Protein AF-A0A850ZAH8-F1 (afdb_monomer_lite)

Foldseek 3Di:
DDDDDWDKDWDADPVVRWIKIKTAFDWDFPDPVHDTDIATFDWMKIATPVQQKIKIKTRDPADPPDDDGQWMKMFIDGHPDPHGQWIWIDHPCAWIWIQGPVRDIDTPDGNVPDDDDDDDDDDLVPDDCPDPCNVQVQLVVCVVVPNPVSNVVSPD

Structure (mmCIF, N/CA/C/O backbone):
data_AF-A0A850ZAH8-F1
#
_entry.id   AF-A0A850ZAH8-F1
#
loop_
_atom_site.group_PDB
_atom_site.id
_atom_site.type_symbol
_atom_site.label_atom_id
_atom_site.label_alt_id
_atom_site.label_comp_id
_atom_site.label_asym_id
_atom_site.label_entity_id
_atom_site.label_seq_id
_atom_site.pdbx_PDB_ins_code
_atom_site.Cartn_x
_atom_site.Cartn_y
_atom_site.Cartn_z
_atom_site.occupancy
_atom_site.B_iso_or_equiv
_atom_site.auth_seq_id
_atom_site.auth_comp_id
_atom_site.auth_asym_id
_atom_site.auth_atom_id
_atom_site.pdbx_PDB_model_num
ATOM 1 N N . LEU A 1 1 ? 11.824 26.204 2.554 1.00 35.09 1 LEU A N 1
ATOM 2 C CA . LEU A 1 1 ? 10.636 25.923 1.721 1.00 35.09 1 LEU A CA 1
ATOM 3 C C . LEU A 1 1 ? 10.636 24.422 1.431 1.00 35.09 1 LEU A C 1
ATOM 5 O O . LEU A 1 1 ? 11.381 23.996 0.562 1.00 35.09 1 LEU A O 1
ATOM 9 N N . TYR A 1 2 ? 9.935 23.610 2.227 1.00 26.53 2 TYR A N 1
ATOM 10 C CA . TYR A 1 2 ? 9.861 22.158 2.014 1.00 26.53 2 TYR A CA 1
ATOM 11 C C . TYR A 1 2 ? 8.535 21.846 1.318 1.00 26.53 2 TYR A C 1
ATOM 13 O O . TYR A 1 2 ? 7.475 22.045 1.905 1.00 26.53 2 TYR A O 1
ATOM 21 N N . LEU A 1 3 ? 8.593 21.416 0.057 1.00 30.20 3 LEU A N 1
ATOM 22 C CA . LEU A 1 3 ? 7.426 20.906 -0.663 1.00 30.20 3 LEU A CA 1
ATOM 23 C C . LEU A 1 3 ? 7.179 19.469 -0.192 1.00 30.20 3 LEU A C 1
ATOM 25 O O . LEU A 1 3 ? 7.951 18.568 -0.512 1.00 30.20 3 LEU A O 1
ATOM 29 N N . TYR A 1 4 ? 6.133 19.271 0.607 1.00 41.53 4 TYR A N 1
ATOM 30 C CA . TYR A 1 4 ? 5.674 17.948 1.018 1.00 41.53 4 TYR A CA 1
ATOM 31 C C . TYR A 1 4 ? 4.613 17.466 0.024 1.00 41.53 4 TYR A C 1
ATOM 33 O O . TYR A 1 4 ? 3.511 18.010 -0.021 1.00 41.53 4 TYR A O 1
ATOM 41 N N . PHE A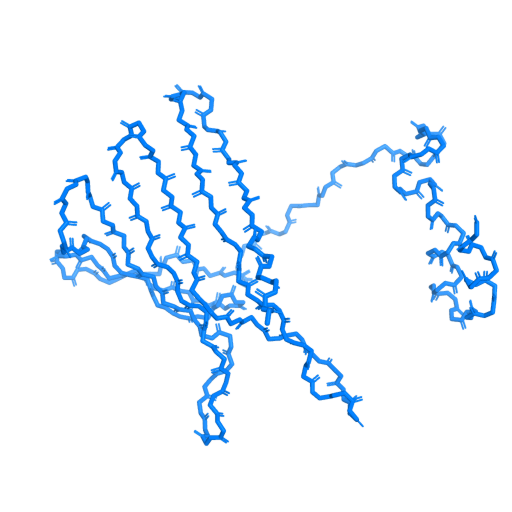 1 5 ? 4.944 16.465 -0.792 1.00 48.81 5 PHE A N 1
ATOM 42 C CA . PHE A 1 5 ? 3.969 15.796 -1.653 1.00 48.81 5 PHE A CA 1
ATOM 43 C C . PHE A 1 5 ? 3.292 14.685 -0.850 1.00 48.81 5 PHE A C 1
ATOM 45 O O . PHE A 1 5 ? 3.841 13.597 -0.702 1.00 48.81 5 PHE A O 1
ATOM 52 N N . SER A 1 6 ? 2.102 14.968 -0.320 1.00 61.91 6 SER A N 1
ATOM 53 C CA . SER A 1 6 ? 1.235 13.931 0.241 1.00 61.91 6 SER A CA 1
ATOM 54 C C . SER A 1 6 ? 0.475 13.260 -0.899 1.00 61.91 6 SER A C 1
ATOM 56 O O . SER A 1 6 ? -0.348 13.898 -1.560 1.00 61.91 6 SER A O 1
ATOM 58 N N . LEU A 1 7 ? 0.766 11.986 -1.163 1.00 82.25 7 LEU A N 1
ATOM 59 C CA . LEU A 1 7 ? -0.035 11.187 -2.085 1.00 82.25 7 LEU A CA 1
ATOM 60 C C . LEU A 1 7 ? -1.342 10.808 -1.383 1.00 82.25 7 LEU A C 1
ATOM 62 O O . LEU A 1 7 ? -1.326 10.275 -0.271 1.00 82.25 7 LEU A O 1
ATOM 66 N N . THR A 1 8 ? -2.464 11.061 -2.051 1.00 90.69 8 THR A N 1
ATOM 67 C CA . THR A 1 8 ? -3.801 10.672 -1.595 1.00 90.69 8 THR A CA 1
ATOM 68 C C . THR A 1 8 ? -4.470 9.780 -2.632 1.00 90.69 8 THR A C 1
ATOM 70 O O . THR A 1 8 ? -4.248 9.921 -3.834 1.00 90.69 8 THR A O 1
ATOM 73 N N . GLY A 1 9 ? -5.255 8.820 -2.159 1.00 93.81 9 GLY A N 1
ATOM 74 C CA . GLY A 1 9 ? -6.080 7.933 -2.964 1.00 93.81 9 GLY A CA 1
ATOM 75 C C . GLY A 1 9 ? -7.537 8.005 -2.520 1.00 93.81 9 GLY A C 1
ATOM 76 O O . GLY A 1 9 ? -7.833 8.380 -1.386 1.00 93.81 9 GLY A O 1
ATOM 77 N N . CYS A 1 10 ? -8.443 7.628 -3.417 1.00 95.94 10 CYS A N 1
ATOM 78 C CA . CYS A 1 10 ? -9.860 7.466 -3.118 1.00 95.94 10 CYS A CA 1
ATOM 79 C C . CYS A 1 10 ? -10.306 6.073 -3.566 1.00 95.94 10 CYS A C 1
ATOM 81 O O . CYS A 1 10 ? -10.083 5.687 -4.715 1.00 95.94 10 CYS A O 1
ATOM 83 N N . VAL A 1 11 ? -10.930 5.325 -2.660 1.00 96.69 11 VAL A N 1
ATOM 84 C CA . VAL A 1 11 ? -11.587 4.045 -2.943 1.00 96.69 11 VAL A CA 1
ATOM 85 C C . VAL A 1 11 ? -13.078 4.228 -2.714 1.00 96.69 11 VAL A C 1
ATOM 87 O O . VAL A 1 11 ? -13.485 4.718 -1.666 1.00 96.69 11 VAL A O 1
ATOM 90 N N . THR A 1 12 ? -13.898 3.846 -3.691 1.00 96.69 12 THR A N 1
ATOM 91 C CA . THR A 1 12 ? -15.358 3.959 -3.586 1.00 96.69 12 THR A CA 1
ATOM 92 C C . THR A 1 12 ? -15.978 2.580 -3.399 1.00 96.69 12 THR A C 1
ATOM 94 O O . THR A 1 12 ? -15.737 1.685 -4.209 1.00 96.69 12 THR A O 1
ATOM 97 N N . CYS A 1 13 ? -16.783 2.415 -2.351 1.00 96.50 13 CYS A N 1
ATOM 98 C CA . CYS A 1 13 ? -17.649 1.257 -2.169 1.00 96.50 13 CYS A CA 1
ATOM 99 C C . CYS A 1 13 ? -19.024 1.593 -2.756 1.00 96.50 13 CYS A C 1
ATOM 101 O O . CYS A 1 13 ? -19.812 2.308 -2.138 1.00 96.50 13 CYS A O 1
ATOM 103 N N . LEU A 1 14 ? -19.271 1.133 -3.986 1.00 96.75 14 LEU A N 1
ATOM 104 C CA . LEU A 1 14 ? -20.440 1.524 -4.781 1.00 96.75 14 LEU A CA 1
ATOM 105 C C . LEU A 1 14 ? -21.763 1.099 -4.131 1.00 96.75 14 LEU A C 1
ATOM 107 O O . LEU A 1 14 ? -22.701 1.888 -4.116 1.00 96.75 14 LEU A O 1
ATOM 111 N N . ASP A 1 15 ? -21.810 -0.097 -3.540 1.00 97.62 15 ASP A N 1
ATOM 112 C CA . ASP A 1 15 ? -23.025 -0.659 -2.928 1.00 97.62 15 ASP A CA 1
ATOM 113 C C . ASP A 1 15 ? -23.542 0.174 -1.746 1.00 97.62 15 ASP A C 1
ATOM 115 O O . ASP A 1 15 ? -24.737 0.175 -1.447 1.00 97.62 15 ASP A O 1
ATOM 119 N N . HIS A 1 16 ? -22.645 0.905 -1.081 1.00 96.19 16 HIS A N 1
ATOM 120 C CA . HIS A 1 16 ? -22.967 1.761 0.058 1.00 96.19 16 HIS A CA 1
ATOM 121 C C . HIS A 1 16 ? -22.833 3.252 -0.257 1.00 96.19 16 HIS A C 1
ATOM 123 O O . HIS A 1 16 ? -23.120 4.085 0.606 1.00 96.19 16 HIS A O 1
ATOM 129 N N . ASP A 1 17 ? -22.430 3.607 -1.483 1.00 96.94 17 ASP A N 1
ATOM 130 C CA . ASP A 1 17 ? -22.113 4.982 -1.876 1.00 96.94 17 ASP A CA 1
ATOM 131 C C . ASP A 1 17 ? -21.151 5.635 -0.854 1.00 96.94 17 ASP A C 1
ATOM 133 O O . ASP A 1 17 ? -21.397 6.697 -0.286 1.00 96.94 17 ASP A O 1
ATOM 137 N N . GLU A 1 18 ? -20.081 4.914 -0.515 1.00 98.00 18 GLU A N 1
ATOM 138 C CA . GLU A 1 18 ? -19.071 5.342 0.456 1.00 98.00 18 GLU A CA 1
ATOM 139 C C . GLU A 1 18 ? -17.753 5.660 -0.241 1.00 98.00 18 GLU A C 1
ATOM 141 O O . GLU A 1 18 ? -17.268 4.884 -1.065 1.00 98.00 18 GLU A O 1
ATOM 146 N N . HIS A 1 19 ? -17.123 6.764 0.158 1.00 97.56 19 HIS A N 1
ATOM 147 C CA . HIS A 1 19 ? -15.793 7.145 -0.306 1.00 97.56 19 HIS A CA 1
ATOM 148 C C . HIS A 1 19 ? -14.790 7.063 0.840 1.00 97.56 19 HIS A C 1
ATOM 150 O O . HIS A 1 19 ? -14.970 7.692 1.883 1.00 97.56 19 HIS A O 1
ATOM 156 N N . TY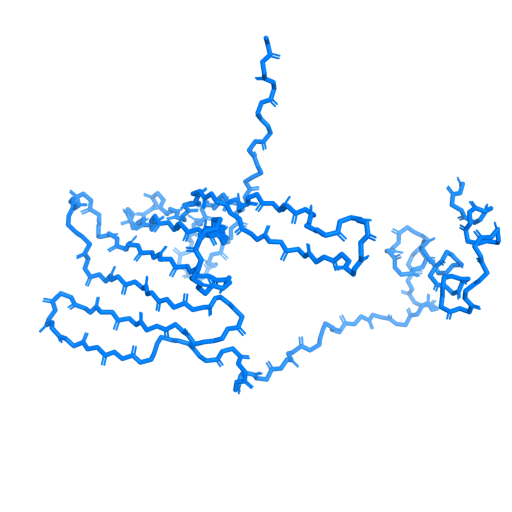R A 1 20 ? -13.725 6.303 0.616 1.00 97.94 20 TYR A N 1
ATOM 157 C CA . TYR A 1 20 ? -12.611 6.123 1.530 1.00 97.94 20 TYR A CA 1
ATOM 158 C C . TYR A 1 20 ? -11.408 6.888 0.993 1.00 97.94 20 TYR A C 1
ATOM 160 O O . TYR A 1 20 ? -10.827 6.512 -0.028 1.00 97.94 20 TYR A O 1
ATOM 168 N N . ILE A 1 21 ? -11.046 7.970 1.678 1.00 97.69 21 ILE A N 1
ATOM 169 C CA . ILE A 1 21 ? -9.856 8.762 1.377 1.00 97.69 21 ILE A CA 1
ATOM 170 C C . ILE A 1 21 ? -8.691 8.179 2.159 1.00 97.69 21 ILE A C 1
ATOM 172 O O . ILE A 1 21 ? -8.796 7.971 3.367 1.00 97.69 21 ILE A O 1
ATOM 176 N N . LEU A 1 22 ? -7.586 7.913 1.473 1.00 96.94 22 LEU A N 1
ATOM 177 C CA . LEU A 1 22 ? -6.402 7.311 2.071 1.00 96.94 22 LEU A CA 1
ATOM 178 C C . LEU A 1 22 ? -5.127 8.060 1.710 1.00 96.94 22 LEU A C 1
ATOM 180 O O . LEU A 1 22 ? -5.004 8.585 0.605 1.00 96.94 22 LEU A O 1
ATOM 184 N N . THR A 1 23 ? -4.171 8.092 2.630 1.00 96.81 23 THR A N 1
ATOM 185 C CA . THR A 1 23 ? -2.802 8.558 2.369 1.00 96.81 23 THR A CA 1
ATOM 186 C C . THR A 1 23 ? -1.849 7.374 2.245 1.00 96.81 23 THR A C 1
ATOM 188 O O . THR A 1 23 ? -2.134 6.273 2.720 1.00 96.81 23 THR A O 1
ATOM 191 N N . PHE A 1 24 ? -0.719 7.579 1.569 1.00 94.94 24 PHE A N 1
ATOM 192 C CA . PHE A 1 24 ? 0.275 6.527 1.346 1.00 94.94 24 PHE A CA 1
ATOM 193 C C . PHE A 1 24 ? 1.495 6.684 2.260 1.00 94.94 24 PHE A C 1
ATOM 195 O O . PHE A 1 24 ? 1.876 7.813 2.578 1.00 94.94 24 PHE A O 1
ATOM 202 N N . PRO A 1 25 ? 2.152 5.575 2.647 1.00 94.62 25 PRO A N 1
ATOM 203 C CA . PRO A 1 25 ? 3.397 5.647 3.397 1.00 94.62 25 PRO A CA 1
ATOM 204 C C . PRO A 1 25 ? 4.528 6.151 2.507 1.00 94.62 25 PRO A C 1
ATOM 206 O O . PRO A 1 25 ? 4.494 6.030 1.280 1.00 94.62 25 PRO A O 1
ATOM 209 N N . ASN A 1 26 ? 5.593 6.631 3.139 1.00 92.50 26 ASN A N 1
ATOM 210 C CA . ASN A 1 26 ? 6.834 6.912 2.435 1.00 92.50 26 ASN A CA 1
ATOM 211 C C . ASN A 1 26 ? 7.552 5.601 2.098 1.00 92.50 26 ASN A C 1
ATOM 213 O O . ASN A 1 26 ? 7.586 4.671 2.908 1.00 92.50 26 ASN A O 1
ATOM 217 N N . GLY A 1 27 ? 8.174 5.548 0.921 1.00 91.94 27 GLY A N 1
ATOM 218 C CA . GLY A 1 27 ? 9.079 4.473 0.525 1.00 91.94 27 GLY A CA 1
ATOM 219 C C . GLY A 1 27 ? 10.535 4.925 0.599 1.00 91.94 27 GLY A C 1
ATOM 220 O O . GLY A 1 27 ? 10.913 5.914 -0.024 1.00 91.94 27 GLY A O 1
ATOM 221 N N . TYR A 1 28 ? 11.366 4.184 1.325 1.00 90.81 28 TYR A N 1
ATOM 222 C CA . TYR A 1 28 ? 12.798 4.436 1.457 1.00 90.81 28 TYR A CA 1
ATOM 223 C C . TYR A 1 28 ? 13.593 3.339 0.750 1.00 90.81 28 TYR A C 1
ATOM 225 O O . TYR A 1 28 ? 13.461 2.156 1.071 1.00 90.81 28 TYR A O 1
ATOM 233 N N . GLY A 1 29 ? 14.466 3.732 -0.178 1.00 91.56 29 GLY A N 1
ATOM 234 C CA . GLY A 1 29 ? 15.500 2.850 -0.714 1.00 91.56 29 GLY A CA 1
ATOM 235 C C . GLY A 1 29 ? 16.612 2.668 0.316 1.00 91.56 29 GLY A C 1
ATOM 236 O O . GLY A 1 29 ? 17.305 3.620 0.674 1.00 91.56 29 GLY A O 1
ATOM 237 N N . ARG A 1 30 ? 16.782 1.450 0.821 1.00 89.19 30 ARG A N 1
ATOM 238 C CA . ARG A 1 30 ? 17.848 1.086 1.762 1.00 89.19 30 ARG A CA 1
ATOM 239 C C . ARG A 1 30 ? 18.941 0.305 1.048 1.00 89.19 30 ARG A C 1
ATOM 241 O O . ARG A 1 30 ? 18.699 -0.271 -0.005 1.00 89.19 30 ARG A O 1
ATOM 248 N N . SER A 1 31 ? 20.127 0.245 1.660 1.00 86.88 31 SER A N 1
ATOM 249 C CA . SER A 1 31 ? 21.241 -0.595 1.194 1.00 86.88 31 SER A CA 1
ATOM 250 C C . SER A 1 31 ? 21.720 -0.278 -0.233 1.00 86.88 31 SER A C 1
ATOM 252 O O . SER A 1 31 ? 22.015 -1.184 -1.004 1.00 86.88 31 SER A O 1
ATOM 254 N N . ILE A 1 32 ? 21.838 1.012 -0.576 1.00 87.69 32 ILE A N 1
ATOM 255 C CA . ILE A 1 32 ? 22.211 1.474 -1.930 1.00 87.69 32 ILE A CA 1
ATOM 256 C C . ILE A 1 32 ? 23.609 1.031 -2.393 1.00 87.69 32 ILE A C 1
ATOM 258 O O . ILE A 1 32 ? 23.850 0.944 -3.589 1.00 87.69 32 ILE A O 1
ATOM 262 N N . LEU A 1 33 ? 24.524 0.759 -1.456 1.00 90.19 33 LEU A N 1
ATOM 263 C CA . LEU A 1 33 ? 25.877 0.268 -1.749 1.00 90.19 33 LEU A CA 1
ATOM 264 C C . LEU A 1 33 ? 25.957 -1.268 -1.777 1.00 90.19 33 LEU A C 1
ATOM 266 O O . LEU A 1 33 ? 27.013 -1.821 -2.064 1.00 90.19 33 LEU A O 1
ATOM 270 N N . THR A 1 34 ? 24.874 -1.962 -1.416 1.00 91.56 34 THR A N 1
ATOM 271 C CA . THR A 1 34 ? 24.808 -3.428 -1.383 1.00 91.56 34 THR A CA 1
ATOM 272 C C . THR A 1 34 ? 23.561 -3.908 -2.126 1.00 91.56 34 THR A C 1
ATOM 274 O O . THR A 1 34 ? 23.317 -3.454 -3.239 1.00 91.56 34 THR A O 1
ATOM 277 N N . VAL A 1 35 ? 22.781 -4.843 -1.570 1.00 90.44 35 VAL A N 1
ATOM 278 C CA . VAL A 1 35 ? 21.528 -5.296 -2.188 1.00 90.44 35 VAL A CA 1
ATOM 279 C C . VAL A 1 35 ? 20.414 -4.333 -1.774 1.00 90.44 35 VAL A C 1
ATOM 281 O O . VAL A 1 35 ? 20.022 -4.350 -0.598 1.00 90.44 35 VAL A O 1
ATOM 284 N N . PRO A 1 36 ? 19.902 -3.495 -2.693 1.00 90.12 36 PRO A N 1
ATOM 285 C CA . PRO A 1 36 ? 18.901 -2.509 -2.343 1.00 90.12 36 PRO A CA 1
ATOM 286 C C . PRO A 1 36 ? 17.577 -3.179 -1.979 1.00 90.12 36 PRO A C 1
ATOM 288 O O . PRO A 1 36 ? 17.197 -4.207 -2.541 1.00 90.12 36 PRO A O 1
ATOM 291 N N . TRP A 1 37 ? 16.849 -2.580 -1.041 1.00 87.75 37 TRP A N 1
ATOM 292 C CA . TRP A 1 37 ? 15.502 -3.022 -0.676 1.00 87.75 37 TRP A CA 1
ATOM 293 C C . TRP A 1 37 ? 14.626 -1.837 -0.267 1.00 87.75 37 TRP A C 1
ATOM 295 O O . TRP A 1 37 ? 15.134 -0.789 0.136 1.00 87.75 37 TRP A O 1
ATOM 305 N N . ILE A 1 38 ? 13.307 -2.011 -0.381 1.00 90.75 38 ILE A N 1
ATOM 306 C CA . ILE A 1 38 ? 12.318 -0.984 -0.042 1.00 90.75 38 ILE A CA 1
ATOM 307 C C . ILE A 1 38 ? 11.856 -1.145 1.401 1.00 90.75 38 ILE A C 1
ATOM 309 O O . ILE A 1 38 ? 11.413 -2.216 1.822 1.00 90.75 38 ILE A O 1
ATOM 313 N N .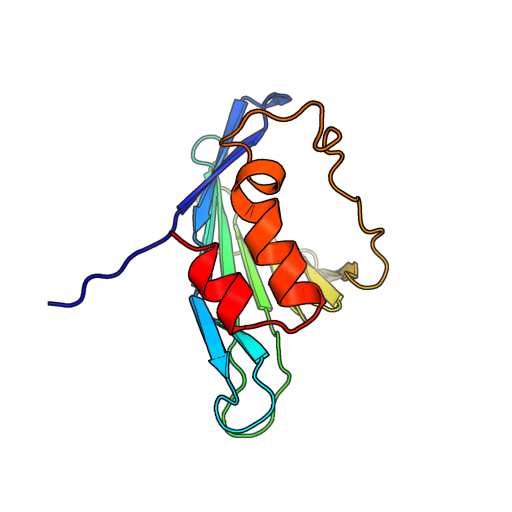 GLU A 1 39 ? 11.912 -0.047 2.139 1.00 92.88 39 GLU A N 1
ATOM 314 C CA . GLU A 1 39 ? 11.338 0.084 3.466 1.00 92.88 39 GLU A CA 1
ATOM 315 C C . GLU A 1 39 ? 10.169 1.068 3.429 1.00 92.88 39 GLU A C 1
ATOM 317 O O . GLU A 1 39 ? 10.326 2.186 2.948 1.00 92.88 39 GLU A O 1
ATOM 322 N N . LEU A 1 40 ? 9.007 0.662 3.941 1.00 94.62 40 LEU A N 1
ATOM 323 C CA . LEU A 1 40 ? 7.875 1.568 4.126 1.00 94.62 40 LEU A CA 1
ATOM 324 C C . LEU A 1 40 ? 7.958 2.221 5.503 1.00 94.62 40 LEU A C 1
ATOM 326 O O . LEU A 1 40 ? 8.293 1.547 6.480 1.00 94.62 40 LEU A O 1
ATOM 330 N N . GLY A 1 41 ? 7.634 3.508 5.579 1.00 94.75 41 GLY A N 1
ATOM 331 C CA . GLY A 1 41 ? 7.644 4.241 6.835 1.00 94.75 41 GLY A CA 1
ATOM 332 C C . GLY A 1 41 ? 6.723 5.453 6.859 1.00 94.75 41 GLY A C 1
ATOM 333 O O . GLY A 1 41 ? 6.406 6.032 5.822 1.00 94.75 41 GLY A O 1
ATOM 334 N N . GLY A 1 42 ? 6.355 5.866 8.067 1.00 94.94 42 GLY A N 1
ATOM 335 C CA . GLY A 1 42 ? 5.520 7.039 8.305 1.00 94.94 42 GLY A CA 1
ATOM 336 C C . GLY A 1 42 ? 4.063 6.690 8.579 1.00 94.94 42 GLY A C 1
ATOM 337 O O . GLY A 1 42 ? 3.673 5.520 8.613 1.00 94.94 42 GLY A O 1
ATOM 338 N N . GLU A 1 43 ? 3.287 7.738 8.820 1.00 96.44 43 GLU A N 1
ATOM 339 C CA . GLU A 1 43 ? 1.874 7.647 9.163 1.00 96.44 43 GLU A CA 1
ATOM 340 C C . GLU A 1 43 ? 1.004 7.740 7.912 1.00 96.44 43 GLU A C 1
ATOM 342 O O . GLU A 1 43 ? 1.307 8.465 6.962 1.00 96.44 43 GLU A O 1
ATOM 347 N N . CYS A 1 44 ? -0.087 6.991 7.923 1.00 96.69 44 CYS A N 1
ATOM 348 C CA . CYS A 1 44 ? -1.117 6.982 6.905 1.00 96.69 44 CYS A CA 1
ATOM 349 C C . CYS A 1 44 ? -2.477 6.993 7.584 1.00 96.69 44 CYS A C 1
ATOM 351 O O . CYS A 1 44 ? -2.622 6.572 8.731 1.00 96.69 44 CYS A O 1
ATOM 353 N N . SER A 1 45 ? -3.494 7.416 6.855 1.00 97.19 45 SER A N 1
ATOM 354 C CA . SER A 1 45 ? -4.868 7.355 7.316 1.00 97.19 45 SER A CA 1
ATOM 355 C C . SER A 1 45 ? -5.766 6.763 6.249 1.00 97.19 45 SER A C 1
ATOM 357 O O . SER A 1 45 ? -5.454 6.807 5.060 1.00 97.19 45 SER A O 1
ATOM 359 N N . ILE A 1 46 ? -6.881 6.197 6.697 1.00 98.00 46 ILE A N 1
ATOM 360 C CA . ILE A 1 46 ? -8.033 5.865 5.863 1.00 98.00 46 ILE A CA 1
ATOM 361 C C . ILE A 1 46 ? -9.242 6.478 6.559 1.00 98.00 46 ILE A C 1
ATOM 363 O O . ILE A 1 46 ? -9.450 6.223 7.743 1.00 98.00 46 ILE A O 1
ATOM 367 N N . SER A 1 47 ? -10.036 7.285 5.868 1.00 97.81 47 SER A N 1
ATOM 368 C CA . SER A 1 47 ? -11.229 7.904 6.445 1.00 97.81 47 SER A CA 1
ATOM 369 C C . SER A 1 47 ? -12.402 7.884 5.479 1.00 97.81 47 SER A C 1
ATOM 371 O O . SER A 1 47 ? -12.237 8.041 4.270 1.00 97.81 47 SER A O 1
ATOM 373 N N . CYS A 1 48 ? -13.601 7.704 6.024 1.00 98.00 48 CYS A N 1
ATOM 374 C CA . CYS A 1 48 ? -14.846 7.837 5.284 1.00 98.00 48 CYS A CA 1
ATOM 375 C C . CYS A 1 48 ? -15.698 8.925 5.933 1.00 98.00 48 CYS A C 1
ATOM 377 O O . CYS A 1 48 ? -16.142 8.781 7.070 1.00 98.00 48 CYS A O 1
ATOM 379 N N . SER A 1 49 ? -15.941 10.022 5.215 1.00 96.94 49 SER A N 1
ATOM 380 C CA . SER A 1 49 ? -16.734 11.144 5.734 1.00 96.94 49 SER A CA 1
ATOM 381 C C . SER A 1 49 ? -18.203 10.779 5.950 1.00 96.94 49 SER A C 1
ATOM 383 O O . SER A 1 49 ? -18.816 11.274 6.890 1.00 96.94 49 SER A O 1
ATOM 385 N N . LYS A 1 50 ? -18.757 9.901 5.103 1.00 97.62 50 LYS A N 1
ATOM 386 C CA . LYS A 1 50 ? -20.158 9.467 5.168 1.00 97.62 50 LYS A CA 1
ATOM 387 C C . LYS A 1 50 ? -20.453 8.669 6.433 1.00 97.62 50 LYS A C 1
ATOM 389 O O . LYS A 1 50 ? -21.454 8.922 7.093 1.00 97.62 50 LYS A O 1
ATOM 394 N N . THR A 1 51 ? -19.591 7.709 6.763 1.00 97.50 51 THR A N 1
ATOM 395 C CA . THR A 1 51 ? -19.795 6.847 7.931 1.00 97.50 51 THR A CA 1
ATOM 396 C C . THR A 1 51 ? -19.164 7.422 9.191 1.00 97.50 51 THR A C 1
ATOM 398 O O . THR A 1 51 ? -19.625 7.107 10.277 1.00 97.50 51 THR A O 1
ATOM 401 N N . GLY A 1 52 ? -18.129 8.261 9.065 1.00 97.62 52 GLY A N 1
ATOM 402 C CA . GLY A 1 52 ? -17.356 8.820 10.176 1.00 97.62 52 GLY A CA 1
ATOM 403 C C . GLY A 1 52 ? -16.254 7.892 10.702 1.00 97.62 52 GLY A C 1
ATOM 404 O O . GLY A 1 52 ? -15.496 8.290 11.590 1.00 97.62 52 GLY A O 1
ATOM 405 N N . TYR A 1 53 ? -16.133 6.676 10.161 1.00 97.94 53 TYR A N 1
ATOM 406 C CA . TYR A 1 53 ? -15.048 5.766 10.517 1.00 97.94 53 TYR A CA 1
ATOM 407 C C . TYR A 1 53 ? -13.711 6.286 10.000 1.00 97.94 53 TYR A C 1
ATOM 409 O O . TYR A 1 53 ? -13.598 6.818 8.889 1.00 97.94 53 TYR A O 1
ATOM 417 N N . ASN A 1 54 ? -12.677 6.093 10.810 1.00 98.00 54 ASN A N 1
ATOM 418 C CA . ASN A 1 54 ? -11.315 6.437 10.440 1.00 98.00 54 ASN A CA 1
ATOM 419 C C . ASN A 1 54 ? -10.316 5.439 11.028 1.00 98.00 54 ASN A C 1
ATOM 421 O O . ASN A 1 54 ? -10.563 4.825 12.064 1.00 98.00 54 ASN A O 1
ATOM 425 N N . ALA A 1 55 ? -9.190 5.277 10.347 1.00 98.31 55 ALA A N 1
ATOM 426 C CA . ALA A 1 55 ? -8.067 4.478 10.792 1.00 98.31 55 ALA A CA 1
ATOM 427 C C . ALA A 1 55 ? -6.783 5.301 10.703 1.00 98.31 55 ALA A C 1
ATOM 429 O O . ALA A 1 55 ? -6.526 5.939 9.680 1.00 98.31 55 ALA A O 1
ATOM 430 N N . SER A 1 56 ? -5.974 5.244 11.758 1.00 98.19 56 SER A N 1
ATOM 431 C CA . SER A 1 56 ? -4.594 5.729 11.772 1.00 98.19 56 SER A CA 1
ATOM 432 C C . SER A 1 56 ? -3.660 4.535 11.642 1.00 98.19 56 SER A C 1
ATOM 434 O O . SER A 1 56 ? -3.813 3.556 12.367 1.00 98.19 56 SER A O 1
ATOM 436 N N . ILE A 1 57 ? -2.721 4.577 10.702 1.00 98.50 57 ILE A N 1
ATOM 437 C CA . ILE A 1 57 ? -1.817 3.474 10.369 1.00 98.50 57 ILE A CA 1
ATOM 438 C C . ILE A 1 57 ? -0.386 3.997 10.417 1.00 98.50 57 ILE A C 1
ATOM 440 O O . ILE A 1 57 ? -0.082 5.039 9.854 1.00 98.50 57 ILE A O 1
ATOM 444 N N . VAL A 1 58 ? 0.520 3.256 11.042 1.00 98.19 58 VAL A N 1
ATOM 445 C CA . VAL A 1 58 ? 1.938 3.603 11.136 1.00 98.19 58 VAL A CA 1
ATOM 446 C C . VAL A 1 58 ? 2.768 2.468 10.564 1.00 98.19 58 VAL A C 1
ATOM 448 O O . VAL A 1 58 ? 2.790 1.357 11.100 1.00 98.19 58 VAL A O 1
ATOM 451 N N . PHE A 1 59 ? 3.493 2.761 9.488 1.00 97.31 59 PHE A N 1
ATOM 452 C CA . PHE A 1 59 ? 4.551 1.900 8.979 1.00 97.31 59 PHE A CA 1
ATOM 453 C C . PHE A 1 59 ? 5.843 2.230 9.722 1.00 97.31 59 PHE A C 1
ATOM 455 O O . PHE A 1 59 ? 6.329 3.364 9.709 1.00 97.31 59 PHE A O 1
ATOM 462 N N . HIS A 1 60 ? 6.407 1.233 10.396 1.00 95.94 60 HIS A N 1
ATOM 463 C CA . HIS A 1 60 ? 7.599 1.403 11.215 1.00 95.94 60 HIS A CA 1
ATOM 464 C C . HIS A 1 60 ? 8.843 1.088 10.395 1.00 95.94 60 HIS A C 1
ATOM 466 O O . HIS A 1 60 ? 9.030 -0.040 9.929 1.00 95.94 60 HIS A O 1
ATOM 472 N N . THR A 1 61 ? 9.730 2.073 10.280 1.00 93.06 61 THR A N 1
ATOM 473 C CA . THR A 1 61 ? 11.078 1.840 9.766 1.00 93.06 61 THR A CA 1
ATOM 474 C C . THR A 1 61 ? 11.887 1.028 10.775 1.00 93.06 61 THR A C 1
ATOM 476 O O . THR A 1 61 ? 11.649 1.070 11.987 1.00 93.06 61 THR A O 1
ATOM 479 N N . LYS A 1 62 ? 12.843 0.244 10.279 1.00 86.75 62 LYS A N 1
ATOM 480 C CA . LYS A 1 62 ? 13.710 -0.569 11.119 1.00 86.75 62 LYS A CA 1
ATOM 481 C C . LYS A 1 62 ? 14.556 0.355 12.011 1.00 86.75 62 LYS A C 1
ATOM 483 O O . LYS A 1 62 ? 15.279 1.202 11.480 1.00 86.75 62 LYS A O 1
ATOM 488 N N . PRO A 1 63 ? 14.532 0.175 13.344 1.00 82.12 63 PRO A N 1
ATOM 489 C CA . PRO A 1 63 ? 15.420 0.901 14.241 1.00 82.12 63 PRO A CA 1
ATOM 490 C C . PRO A 1 63 ? 16.897 0.618 13.936 1.00 82.12 63 PRO A C 1
ATOM 492 O O . PRO A 1 63 ? 17.251 -0.444 13.416 1.00 82.12 63 PRO A O 1
ATOM 495 N N . PHE A 1 64 ? 17.775 1.551 14.313 1.00 75.19 64 PHE A N 1
ATOM 496 C CA . PHE A 1 64 ? 19.225 1.368 14.181 1.00 75.19 64 PHE A CA 1
ATOM 497 C C . PHE A 1 64 ? 19.747 0.192 15.023 1.00 75.19 64 PHE A C 1
ATOM 499 O O . PHE A 1 64 ? 20.641 -0.528 14.581 1.00 75.19 64 PHE A O 1
ATOM 506 N N . TYR A 1 65 ? 19.153 -0.045 16.197 1.00 71.81 65 TYR A N 1
ATOM 507 C CA . TYR A 1 65 ? 19.532 -1.122 17.112 1.00 71.81 65 TYR A CA 1
ATOM 508 C C . TYR A 1 65 ? 18.425 -2.170 17.207 1.00 71.81 65 TYR A C 1
ATOM 510 O O . TYR A 1 65 ? 17.372 -1.924 17.792 1.00 71.81 65 TYR A O 1
ATOM 518 N N . GLY A 1 66 ? 18.681 -3.356 16.653 1.00 70.81 66 GLY A N 1
ATOM 519 C CA . GLY A 1 66 ? 17.738 -4.473 16.705 1.00 70.81 66 GLY A CA 1
ATOM 520 C C . GLY A 1 66 ? 16.384 -4.176 16.043 1.00 70.81 66 GLY A C 1
ATOM 521 O O . GLY A 1 66 ? 16.199 -3.184 15.341 1.00 70.81 66 GLY A O 1
ATOM 522 N N . GLY A 1 67 ? 15.426 -5.078 16.238 1.00 77.31 67 GLY A N 1
ATOM 523 C CA . GLY A 1 67 ? 14.058 -4.918 15.746 1.00 77.31 67 GLY A CA 1
ATOM 524 C C . GLY A 1 67 ? 13.760 -5.618 14.417 1.00 77.31 67 GLY A C 1
ATOM 525 O O . GLY A 1 67 ? 14.643 -5.954 13.622 1.00 77.31 67 GLY A O 1
ATOM 526 N N . LYS A 1 68 ? 12.464 -5.861 14.206 1.00 84.94 68 LYS A N 1
ATOM 527 C CA . LYS A 1 68 ? 11.920 -6.503 13.008 1.00 84.94 68 LYS A CA 1
ATOM 528 C C . LYS A 1 68 ? 11.714 -5.477 11.896 1.00 84.94 68 LYS A C 1
ATOM 530 O O . LYS A 1 68 ? 11.350 -4.334 12.162 1.00 84.94 68 LYS A O 1
ATOM 535 N N . LYS A 1 69 ? 11.940 -5.897 10.650 1.00 89.50 69 LYS A N 1
ATOM 536 C CA . LYS A 1 69 ? 11.565 -5.112 9.467 1.00 89.50 69 LYS A CA 1
ATOM 537 C C . LYS A 1 69 ? 10.052 -5.187 9.257 1.00 89.50 69 LYS A C 1
ATOM 539 O O . LYS A 1 69 ? 9.408 -6.097 9.766 1.00 89.50 69 LYS A O 1
ATOM 544 N N . HIS A 1 70 ? 9.520 -4.265 8.458 1.00 94.19 70 HIS A N 1
ATOM 545 C CA . HIS A 1 70 ? 8.153 -4.327 7.927 1.00 94.19 70 HIS A CA 1
ATOM 546 C C . HIS A 1 70 ? 7.038 -4.278 8.978 1.00 94.19 70 HIS A C 1
ATOM 548 O O . HIS A 1 70 ? 5.907 -4.671 8.694 1.00 94.19 70 HIS A O 1
ATOM 554 N N . ARG A 1 71 ? 7.337 -3.779 10.182 1.00 96.69 71 ARG A N 1
ATOM 555 C CA . ARG A 1 71 ? 6.331 -3.660 11.232 1.00 96.69 71 ARG A CA 1
ATOM 556 C C . ARG A 1 71 ? 5.300 -2.597 10.853 1.00 96.69 71 ARG A C 1
ATOM 558 O O . ARG A 1 71 ? 5.652 -1.525 10.367 1.00 96.69 71 ARG A O 1
ATOM 565 N N . VAL A 1 72 ? 4.037 -2.889 11.119 1.00 98.06 72 VAL A N 1
ATOM 566 C CA . VAL A 1 72 ? 2.910 -1.971 10.963 1.00 98.06 72 VAL A CA 1
ATOM 567 C C . VAL A 1 72 ? 2.038 -2.025 12.211 1.00 98.06 72 VAL A C 1
ATOM 569 O O . VAL A 1 72 ? 1.885 -3.087 12.819 1.00 98.06 72 VAL A O 1
ATOM 572 N N . THR A 1 73 ? 1.503 -0.876 12.607 1.00 98.31 73 THR A N 1
ATOM 573 C CA . THR A 1 73 ? 0.448 -0.768 13.621 1.00 98.31 73 THR A CA 1
ATOM 574 C C . THR A 1 73 ? -0.690 0.069 13.066 1.00 98.31 73 THR A C 1
ATOM 576 O O . THR A 1 73 ? -0.433 0.999 12.310 1.00 98.31 73 THR A O 1
ATOM 579 N N . ALA A 1 74 ? -1.928 -0.220 13.442 1.00 98.62 74 ALA A N 1
ATOM 580 C CA . ALA A 1 74 ? -3.065 0.620 13.111 1.00 98.62 74 ALA A CA 1
ATOM 581 C C . ALA A 1 74 ? -4.070 0.680 14.260 1.00 98.62 74 ALA A C 1
ATOM 583 O O . ALA A 1 74 ? -4.202 -0.268 15.029 1.00 98.62 74 ALA A O 1
ATOM 584 N N . GLU A 1 75 ? -4.795 1.784 14.340 1.00 98.56 75 GLU A N 1
ATOM 585 C CA . GLU A 1 75 ? -5.900 2.013 15.263 1.00 98.56 75 GLU A CA 1
ATOM 586 C C . GLU A 1 75 ? -7.130 2.411 14.450 1.00 98.56 75 GLU A C 1
ATOM 588 O O . GLU A 1 75 ? -7.042 3.294 13.597 1.00 98.56 75 GLU A O 1
ATOM 593 N N . ILE A 1 76 ? -8.259 1.740 14.684 1.00 98.38 76 ILE A N 1
ATOM 594 C CA . ILE A 1 76 ? -9.515 1.962 13.968 1.00 98.38 76 ILE A CA 1
ATOM 595 C C . ILE A 1 76 ? -10.552 2.518 14.941 1.00 98.38 76 ILE A C 1
ATOM 597 O O . ILE A 1 76 ? -10.808 1.944 16.005 1.00 98.38 76 ILE A O 1
ATOM 601 N N . PHE A 1 77 ? -11.157 3.634 14.553 1.00 98.25 77 PHE A N 1
ATOM 602 C CA . PHE A 1 77 ? -12.044 4.443 15.372 1.00 98.25 77 PHE A CA 1
ATOM 603 C C . PHE A 1 77 ? -13.450 4.467 14.785 1.00 98.25 77 PHE A C 1
ATOM 605 O O . PHE A 1 77 ? -13.646 4.619 13.574 1.00 98.25 77 PHE A O 1
ATOM 612 N N . SER A 1 78 ? -14.425 4.342 15.680 1.00 97.62 78 SER A N 1
ATOM 613 C CA . SER A 1 78 ? -15.825 4.614 15.386 1.00 97.62 78 SER A CA 1
ATOM 614 C C . SER A 1 78 ? -16.052 6.123 15.235 1.00 97.62 78 SER A C 1
ATOM 616 O O . SER A 1 78 ? -15.218 6.928 15.666 1.00 97.62 78 SER A O 1
ATOM 618 N N . PRO A 1 79 ? -17.186 6.537 14.653 1.00 97.69 79 PRO A N 1
ATOM 619 C CA . PRO A 1 79 ? -17.505 7.949 14.487 1.00 97.69 79 PRO A CA 1
ATOM 620 C C . PRO A 1 79 ? -17.495 8.692 15.826 1.00 97.69 79 PRO A C 1
ATOM 622 O O . PRO A 1 79 ? -18.160 8.280 16.771 1.00 97.69 79 PRO A O 1
ATOM 625 N N . ASN A 1 80 ? -16.766 9.809 15.887 1.00 93.81 80 ASN A N 1
ATOM 626 C CA . ASN A 1 80 ? -16.613 10.684 17.063 1.00 93.81 80 ASN A CA 1
ATOM 627 C C . ASN A 1 80 ? -15.899 10.075 18.288 1.00 93.81 80 ASN A C 1
ATOM 629 O O . ASN A 1 80 ? -15.711 10.780 19.284 1.00 93.81 80 ASN A O 1
ATOM 633 N N . ASP A 1 81 ? -15.443 8.823 18.219 1.00 95.31 81 ASP A N 1
ATOM 634 C CA . ASP A 1 81 ? -14.732 8.181 19.322 1.00 95.31 81 ASP A CA 1
ATOM 635 C C . ASP A 1 81 ? -13.233 8.491 19.292 1.00 95.31 81 ASP A C 1
ATOM 637 O O . ASP A 1 81 ? -12.570 8.433 18.258 1.00 95.31 81 ASP A O 1
ATOM 641 N N . LYS A 1 82 ? -12.668 8.771 20.472 1.00 92.81 82 LYS A N 1
ATOM 642 C CA . LYS A 1 82 ? -11.215 8.942 20.660 1.00 92.81 82 LYS A CA 1
ATOM 643 C C . LYS A 1 82 ? -10.488 7.640 20.983 1.00 92.81 82 LYS A C 1
ATOM 645 O O . LYS A 1 82 ? -9.263 7.608 20.963 1.00 92.81 82 LYS A O 1
ATOM 650 N N . LYS A 1 83 ? -11.226 6.595 21.360 1.00 96.25 83 LYS A N 1
ATOM 651 C CA . LYS A 1 83 ? -10.669 5.289 21.714 1.00 96.25 83 LYS A CA 1
ATOM 652 C C . LYS A 1 83 ? -10.895 4.333 20.542 1.00 96.25 83 LYS A C 1
ATOM 654 O O . LYS A 1 83 ? -12.033 4.240 20.084 1.00 96.25 83 LYS A O 1
ATOM 659 N N . PRO A 1 84 ? -9.868 3.608 20.073 1.00 97.25 84 PRO A N 1
ATOM 660 C CA . PRO A 1 84 ? -10.061 2.652 18.997 1.00 97.25 84 PRO A CA 1
ATOM 661 C C . PRO A 1 84 ? -10.876 1.451 19.484 1.00 97.25 84 PRO A C 1
ATOM 663 O O . PRO A 1 84 ? -10.696 0.974 20.610 1.00 97.25 84 PRO A O 1
ATOM 666 N N . PHE A 1 85 ? -11.762 0.938 18.630 1.00 96.81 85 PHE A N 1
ATOM 667 C CA . PHE A 1 85 ? -12.483 -0.313 18.898 1.00 96.81 85 PHE A CA 1
ATOM 668 C C . PHE A 1 85 ? -11.685 -1.542 18.442 1.00 96.81 85 PHE A C 1
ATOM 670 O O . PHE A 1 85 ? -11.945 -2.657 18.898 1.00 96.81 85 PHE A O 1
ATOM 677 N N . CYS A 1 86 ? -10.711 -1.333 17.554 1.00 97.75 86 CYS A N 1
ATOM 678 C CA . CYS A 1 86 ? -9.813 -2.351 17.036 1.00 97.75 86 CYS A CA 1
ATOM 679 C C . CYS A 1 86 ? -8.422 -1.746 16.833 1.00 97.75 86 CYS A C 1
ATOM 681 O O . CYS A 1 86 ? -8.293 -0.638 16.306 1.00 97.75 86 CYS A O 1
ATOM 683 N N . SER A 1 87 ? -7.384 -2.474 17.232 1.00 98.38 87 SER A N 1
ATOM 684 C CA . SER A 1 87 ? -6.009 -2.188 16.840 1.00 98.38 87 SER A CA 1
ATOM 685 C C . SER A 1 87 ? -5.421 -3.359 16.068 1.00 98.38 87 SER A C 1
ATOM 687 O O . SER A 1 87 ? -5.729 -4.519 16.330 1.00 98.38 87 SER A O 1
ATOM 689 N N . ILE A 1 88 ? -4.585 -3.055 15.082 1.00 98.56 88 ILE A N 1
ATOM 690 C CA . ILE 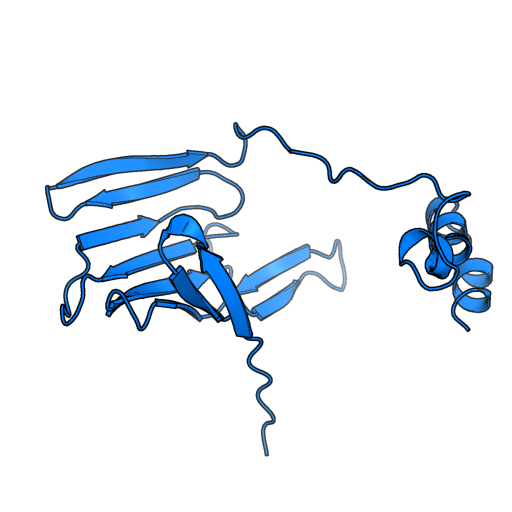A 1 88 ? -3.892 -4.041 14.256 1.00 98.56 88 ILE A CA 1
ATOM 691 C C . ILE A 1 88 ? -2.398 -3.890 14.502 1.00 98.56 88 ILE A C 1
ATOM 693 O O . ILE A 1 88 ? -1.881 -2.777 14.515 1.00 98.56 88 ILE A O 1
ATOM 697 N N . GLU A 1 89 ? -1.680 -4.995 14.657 1.00 98.06 89 GLU A N 1
ATOM 698 C CA . GLU A 1 89 ? -0.218 -4.986 14.705 1.00 98.06 89 GLU A CA 1
ATOM 699 C C . GLU A 1 89 ? 0.377 -6.206 14.004 1.00 98.06 89 GLU A C 1
ATOM 701 O O . GLU A 1 89 ? -0.206 -7.290 13.993 1.00 98.06 89 GLU A O 1
ATOM 706 N N . GLY A 1 90 ? 1.564 -6.051 13.426 1.00 97.38 90 GLY A N 1
ATOM 707 C CA . GLY A 1 90 ? 2.297 -7.170 12.846 1.00 97.38 90 GLY A CA 1
ATOM 708 C C . GLY A 1 90 ? 3.228 -6.740 11.730 1.00 97.38 90 GLY A C 1
ATOM 709 O O . GLY A 1 90 ? 3.826 -5.668 11.795 1.00 97.38 90 GLY A O 1
ATOM 710 N N . GLU A 1 91 ? 3.366 -7.592 10.719 1.00 97.06 91 GLU A N 1
ATOM 711 C CA . GLU A 1 91 ? 4.248 -7.379 9.570 1.00 97.06 91 GLU A CA 1
ATOM 712 C C . GLU A 1 91 ? 3.407 -7.269 8.290 1.00 97.06 91 GLU A C 1
ATOM 714 O O . GLU A 1 91 ? 2.669 -8.197 7.956 1.00 97.06 91 GLU A O 1
ATOM 719 N N . TRP A 1 92 ? 3.520 -6.160 7.548 1.00 96.12 92 TRP A N 1
ATOM 720 C CA . TRP A 1 92 ? 2.680 -5.913 6.360 1.00 96.12 92 TRP A CA 1
ATOM 721 C C . TRP A 1 92 ? 2.950 -6.886 5.201 1.00 96.12 92 TRP A C 1
ATOM 723 O O . TRP A 1 92 ? 2.118 -7.033 4.311 1.00 96.12 92 TRP A O 1
ATOM 733 N N . ASN A 1 93 ? 4.098 -7.568 5.214 1.00 95.19 93 ASN A N 1
ATOM 734 C CA . ASN A 1 93 ? 4.462 -8.663 4.306 1.00 95.19 93 ASN A CA 1
ATOM 735 C C . ASN A 1 93 ? 4.503 -10.035 5.008 1.00 95.19 93 ASN A C 1
ATOM 737 O O . ASN A 1 93 ? 5.171 -10.969 4.551 1.00 95.19 93 ASN A O 1
ATOM 741 N N . GLY A 1 94 ? 3.838 -10.143 6.156 1.00 96.75 94 GLY A N 1
ATOM 742 C CA . GLY A 1 94 ? 3.758 -11.350 6.961 1.00 96.75 94 GLY A CA 1
ATOM 743 C C . GLY A 1 94 ? 2.359 -11.519 7.531 1.00 96.75 94 GLY A C 1
ATOM 744 O O . GLY A 1 94 ? 1.383 -11.572 6.777 1.00 96.75 94 GLY A O 1
ATOM 745 N N . VAL A 1 95 ? 2.284 -11.632 8.855 1.00 97.88 95 VAL A N 1
ATOM 746 C CA . VAL A 1 95 ? 1.031 -11.799 9.595 1.00 97.88 95 VAL A CA 1
ATOM 747 C C . VAL A 1 95 ? 0.741 -10.528 10.381 1.00 97.88 95 VAL A C 1
ATOM 749 O O . VAL A 1 95 ? 1.637 -9.990 11.038 1.00 97.88 95 VAL A O 1
ATOM 752 N N . MET A 1 96 ? -0.508 -10.077 10.336 1.00 98.38 96 MET A N 1
ATOM 753 C CA . MET A 1 96 ? -1.036 -9.031 11.206 1.00 98.38 96 MET A CA 1
ATOM 754 C C . MET A 1 96 ? -2.148 -9.603 12.080 1.00 98.38 96 MET A C 1
ATOM 756 O O . MET A 1 96 ? -2.910 -10.470 11.646 1.00 98.38 96 MET A O 1
ATOM 760 N N . TYR A 1 97 ? -2.238 -9.108 13.307 1.00 98.38 97 TYR A N 1
ATOM 761 C CA . TYR A 1 97 ? -3.188 -9.533 14.326 1.00 98.38 97 TYR A CA 1
ATOM 762 C C . TYR A 1 97 ? -4.084 -8.361 14.697 1.00 98.38 97 TYR A C 1
ATOM 764 O O . TYR A 1 97 ? -3.590 -7.247 14.860 1.00 98.38 97 TYR A O 1
ATOM 772 N N . ALA A 1 98 ? -5.379 -8.623 14.836 1.00 98.44 98 ALA A N 1
ATOM 773 C CA . ALA A 1 98 ? -6.345 -7.678 15.370 1.00 98.44 98 ALA A CA 1
ATOM 774 C C . ALA A 1 98 ? -6.506 -7.909 16.874 1.00 98.44 98 ALA A C 1
ATOM 776 O O . ALA A 1 98 ? -6.578 -9.055 17.326 1.00 98.44 98 ALA A O 1
ATOM 777 N N . LYS A 1 99 ? -6.584 -6.815 17.627 1.00 98.00 99 LYS A N 1
ATOM 778 C CA . LYS A 1 99 ? -6.935 -6.770 19.044 1.00 98.00 99 LYS A CA 1
ATOM 779 C C . LYS A 1 99 ? -8.198 -5.934 19.183 1.00 98.00 99 LYS A C 1
ATOM 781 O O . LYS A 1 99 ? -8.194 -4.738 18.881 1.00 98.00 99 LYS A O 1
ATOM 786 N N . TYR A 1 100 ? -9.278 -6.557 19.625 1.00 96.31 100 TYR A N 1
ATOM 787 C CA . TYR A 1 100 ? -10.569 -5.901 19.782 1.00 96.31 100 TYR A CA 1
ATOM 788 C C . TYR A 1 100 ? -10.734 -5.352 21.196 1.00 96.31 100 TYR A C 1
ATOM 790 O O . TYR A 1 100 ? -10.184 -5.878 22.165 1.00 96.31 100 TYR A O 1
ATOM 798 N N . SER A 1 101 ? -11.549 -4.308 21.342 1.00 91.81 101 SER A N 1
ATOM 799 C CA . SER A 1 101 ? -11.892 -3.735 22.651 1.00 91.81 101 SER A CA 1
ATOM 800 C C . SER A 1 101 ? -12.594 -4.725 23.594 1.00 91.81 101 SER A C 1
ATOM 802 O O . SER A 1 101 ? -12.592 -4.513 24.805 1.00 91.81 101 SER A O 1
ATOM 804 N N . THR A 1 102 ? -13.136 -5.821 23.056 1.00 92.56 102 THR A N 1
ATOM 805 C CA . THR A 1 102 ? -13.702 -6.959 23.796 1.00 92.56 102 THR A CA 1
ATOM 806 C C . THR A 1 102 ? -12.645 -7.818 24.503 1.00 92.56 102 THR A C 1
ATOM 808 O O . THR A 1 102 ? -13.002 -8.660 25.322 1.00 92.56 102 THR A O 1
ATOM 811 N N . GLY A 1 103 ? -11.356 -7.621 24.203 1.00 90.75 103 GLY A N 1
ATOM 812 C CA . GLY A 1 103 ? -10.244 -8.447 24.686 1.00 90.75 103 GLY A CA 1
ATOM 813 C C . GLY A 1 103 ? -9.901 -9.628 23.773 1.00 90.75 103 GLY A C 1
ATOM 814 O O . GLY A 1 103 ? -8.937 -10.345 24.042 1.00 90.75 103 GLY A O 1
ATOM 815 N N . GLU A 1 104 ? -10.658 -9.831 22.692 1.00 94.50 104 GLU A N 1
ATOM 816 C CA . GLU A 1 104 ? -10.369 -10.855 21.691 1.00 94.50 104 GLU A CA 1
ATOM 817 C C . GLU A 1 104 ? -9.154 -10.473 20.838 1.00 94.50 104 GLU A C 1
ATOM 819 O O . GLU A 1 104 ? -9.046 -9.343 20.356 1.00 94.50 104 GLU A O 1
ATOM 824 N N . ASN A 1 105 ? -8.272 -11.449 20.606 1.00 95.50 105 ASN A N 1
ATOM 825 C CA . ASN A 1 105 ? -7.146 -11.329 19.689 1.00 95.50 105 ASN A CA 1
ATOM 826 C C . ASN A 1 105 ? -7.255 -12.400 18.603 1.00 95.50 105 ASN A C 1
ATOM 828 O O . ASN A 1 105 ? -7.362 -13.587 18.912 1.00 95.50 105 ASN A O 1
ATOM 832 N N . ALA A 1 106 ? -7.160 -11.991 17.342 1.00 97.06 106 ALA A N 1
ATOM 833 C CA . ALA A 1 106 ? -7.276 -12.890 16.201 1.00 97.06 106 ALA A CA 1
ATOM 834 C C . ALA A 1 106 ? -6.254 -12.548 15.114 1.00 97.06 106 ALA A C 1
ATOM 836 O O . ALA A 1 106 ? -5.738 -11.432 15.040 1.00 97.06 106 ALA A O 1
ATOM 837 N N . VAL A 1 107 ? -5.960 -13.513 14.241 1.00 97.88 107 VAL A N 1
ATOM 838 C CA . VAL A 1 107 ? -5.222 -13.226 13.005 1.00 97.88 107 VAL A CA 1
ATOM 839 C C . VAL A 1 107 ? -6.108 -12.339 12.135 1.00 97.88 107 VAL A C 1
ATOM 841 O O . VAL A 1 107 ? -7.184 -12.764 11.725 1.00 97.88 107 VAL A O 1
ATOM 844 N N 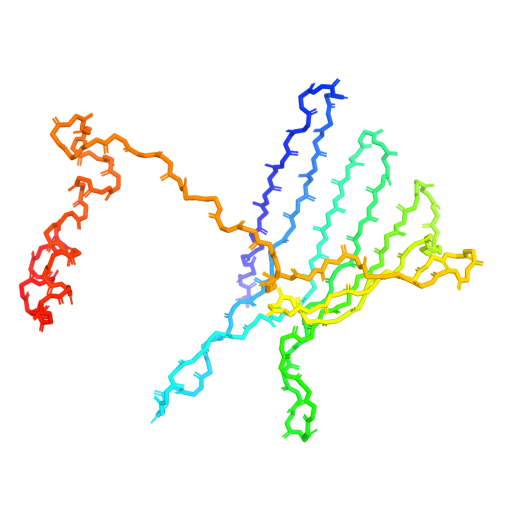. PHE A 1 108 ? -5.649 -11.122 11.849 1.00 97.81 108 PHE A N 1
ATOM 845 C CA . PHE A 1 108 ? -6.325 -10.219 10.923 1.00 97.81 108 PHE A CA 1
ATOM 846 C C . PHE A 1 108 ? -6.071 -10.661 9.483 1.00 97.81 108 PHE A C 1
ATOM 848 O O . PHE A 1 108 ? -7.001 -10.846 8.703 1.00 97.81 108 PHE A O 1
ATOM 855 N N . ILE A 1 109 ? -4.798 -10.866 9.132 1.00 97.56 109 ILE A N 1
ATOM 856 C CA . ILE A 1 109 ? -4.409 -11.326 7.800 1.00 97.56 109 ILE A CA 1
ATOM 857 C C . ILE A 1 109 ? -3.062 -12.048 7.841 1.00 97.56 109 ILE A C 1
ATOM 859 O O . ILE A 1 109 ? -2.146 -11.643 8.556 1.00 97.56 109 ILE A O 1
ATOM 863 N N . ASP A 1 110 ? -2.933 -13.105 7.042 1.00 97.56 110 ASP A N 1
ATOM 864 C CA . ASP A 1 110 ? -1.668 -13.789 6.764 1.00 97.56 110 ASP A CA 1
ATOM 865 C C . ASP A 1 110 ? -1.382 -13.682 5.264 1.00 97.56 110 ASP A C 1
ATOM 867 O O . ASP A 1 110 ? -1.889 -14.458 4.450 1.00 97.56 110 ASP A O 1
ATOM 871 N N . THR A 1 111 ? -0.567 -12.694 4.895 1.00 96.31 111 THR A N 1
ATOM 872 C CA . THR A 1 111 ? -0.263 -12.376 3.490 1.00 96.31 111 THR A CA 1
ATOM 873 C C . THR A 1 111 ? 0.445 -13.517 2.760 1.00 96.31 111 THR A C 1
ATOM 875 O O . THR A 1 111 ? 0.376 -13.592 1.535 1.00 96.31 111 THR A O 1
ATOM 878 N N . LYS A 1 112 ? 1.076 -14.449 3.488 1.00 95.38 112 LYS A N 1
ATOM 879 C CA . LYS A 1 112 ? 1.763 -15.610 2.905 1.00 95.38 112 LYS A CA 1
ATOM 880 C C . LYS A 1 112 ? 0.801 -16.732 2.525 1.00 95.38 112 LYS A C 1
ATOM 882 O O . LYS A 1 112 ? 1.162 -17.587 1.721 1.00 95.38 112 LYS A O 1
ATOM 887 N N . LYS A 1 113 ? -0.407 -16.741 3.097 1.00 96.38 113 LYS A N 1
ATOM 888 C CA . LYS A 1 113 ? -1.461 -17.725 2.801 1.00 96.38 113 LYS A CA 1
ATOM 889 C C . LYS A 1 113 ? -2.486 -17.223 1.790 1.00 96.38 113 LYS A C 1
ATOM 891 O O . LYS A 1 113 ? -3.303 -18.008 1.316 1.00 96.38 113 LYS A O 1
ATOM 896 N N . MET A 1 114 ? -2.462 -15.935 1.457 1.00 95.06 114 MET A N 1
ATOM 897 C CA . MET A 1 114 ? -3.400 -15.364 0.498 1.00 95.06 114 MET A CA 1
ATOM 898 C C . MET A 1 114 ? -3.031 -15.740 -0.942 1.00 95.06 114 MET A C 1
ATOM 900 O O . MET A 1 114 ? -1.872 -15.597 -1.343 1.00 95.06 114 MET A O 1
ATOM 904 N N . PRO A 1 115 ? -4.004 -16.162 -1.768 1.00 94.56 115 PRO A N 1
ATOM 905 C CA . PRO A 1 115 ? -3.755 -16.384 -3.181 1.00 94.56 115 PRO A CA 1
ATOM 906 C C . PRO A 1 115 ? -3.475 -15.053 -3.888 1.00 94.56 115 PRO A C 1
ATOM 908 O O . PRO A 1 115 ? -4.179 -14.061 -3.705 1.00 94.56 115 PRO A O 1
ATOM 911 N N . THR A 1 116 ? -2.462 -15.036 -4.753 1.00 93.62 116 THR A N 1
ATOM 912 C CA . THR A 1 116 ? -2.208 -13.879 -5.619 1.00 93.62 116 THR A CA 1
ATOM 913 C C . THR A 1 116 ? -3.153 -13.909 -6.816 1.00 93.62 116 THR A C 1
ATOM 915 O O . THR A 1 116 ? -3.039 -14.773 -7.688 1.00 93.62 116 THR A O 1
ATOM 918 N N . ILE A 1 117 ? -4.056 -12.934 -6.898 1.00 93.19 117 ILE A N 1
ATOM 919 C CA . ILE A 1 117 ? -4.942 -12.762 -8.052 1.00 93.19 117 ILE A CA 1
ATOM 920 C C . ILE A 1 117 ? -4.202 -11.947 -9.116 1.00 93.19 117 ILE A C 1
ATOM 922 O O . ILE A 1 117 ? -3.927 -10.760 -8.940 1.00 93.19 117 ILE A O 1
ATOM 926 N N . LYS A 1 118 ? -3.855 -12.583 -10.239 1.00 93.12 118 LYS A N 1
ATOM 927 C CA . LYS A 1 118 ? -3.163 -11.902 -11.341 1.00 93.12 118 LYS A CA 1
ATOM 928 C C . LYS A 1 118 ? -4.129 -10.997 -12.103 1.00 93.12 118 LYS A C 1
ATOM 930 O O . LYS A 1 118 ? -5.213 -11.427 -12.495 1.00 93.12 118 LYS A O 1
ATOM 935 N N . LYS A 1 119 ? -3.693 -9.768 -12.393 1.00 91.81 119 LYS A N 1
ATOM 936 C CA . LYS A 1 119 ? -4.412 -8.856 -13.292 1.00 91.81 119 LYS A CA 1
ATOM 937 C C . LYS A 1 119 ? -4.594 -9.520 -14.661 1.00 91.81 119 LYS A C 1
ATOM 939 O O . LYS A 1 119 ? -3.610 -9.914 -15.292 1.00 91.81 119 LYS A O 1
ATOM 944 N N . LYS A 1 120 ? -5.841 -9.608 -15.131 1.00 94.44 120 LYS A N 1
ATOM 945 C CA . LYS A 1 120 ? -6.151 -9.964 -16.521 1.00 94.44 120 LYS A CA 1
ATOM 946 C C . LYS A 1 120 ? -5.874 -8.751 -17.401 1.00 94.44 120 LYS A C 1
ATOM 948 O O . LYS A 1 120 ? -6.296 -7.644 -17.078 1.00 94.44 120 LYS A O 1
ATOM 953 N N . VAL A 1 121 ? -5.125 -8.952 -18.476 1.00 94.94 121 VAL A N 1
ATOM 954 C CA . VAL A 1 121 ? -4.750 -7.894 -19.419 1.00 94.94 121 VAL A CA 1
ATOM 955 C C . VAL A 1 121 ? -4.895 -8.458 -20.823 1.00 94.94 121 VAL A C 1
ATOM 957 O O . VAL A 1 121 ? -4.590 -9.635 -21.030 1.00 94.94 121 VAL A O 1
ATOM 960 N N . ARG A 1 122 ? -5.366 -7.630 -21.759 1.00 95.88 122 ARG A N 1
ATOM 961 C CA . ARG A 1 122 ? -5.445 -7.981 -23.180 1.00 95.88 122 ARG A CA 1
ATOM 962 C C . ARG A 1 122 ? -4.065 -8.347 -23.729 1.00 95.88 122 ARG A C 1
ATOM 964 O O . ARG A 1 122 ? -3.034 -7.959 -23.162 1.00 95.88 122 ARG A O 1
ATOM 971 N N . LYS A 1 123 ? -4.035 -9.104 -24.823 1.00 96.75 123 LYS A N 1
ATOM 972 C CA . LYS A 1 123 ? -2.783 -9.376 -25.534 1.00 96.75 123 LYS A CA 1
ATOM 973 C C . LYS A 1 123 ? -2.195 -8.071 -26.070 1.00 96.75 123 LYS A C 1
ATOM 975 O O . LYS A 1 123 ? -2.913 -7.091 -26.207 1.00 96.75 123 LYS A O 1
ATOM 980 N N . LEU A 1 124 ? -0.893 -8.060 -26.349 1.00 94.88 124 LEU A N 1
ATOM 981 C CA . LEU A 1 124 ? -0.225 -6.866 -26.879 1.00 94.88 124 LEU A CA 1
ATOM 982 C C . LEU A 1 124 ? -0.775 -6.450 -28.250 1.00 94.88 124 LEU A C 1
ATOM 984 O O . LEU A 1 124 ? -0.886 -5.262 -28.496 1.00 94.88 124 LEU A O 1
ATOM 988 N N . GLU A 1 125 ? -1.155 -7.413 -29.094 1.00 96.38 125 GLU A N 1
ATOM 989 C CA . GLU A 1 125 ? -1.774 -7.168 -30.410 1.00 96.38 125 GLU A CA 1
ATOM 990 C C . GLU A 1 125 ? -3.139 -6.460 -30.332 1.00 96.38 125 GLU A C 1
ATOM 992 O O . GLU A 1 125 ? -3.554 -5.841 -31.303 1.00 96.38 125 GLU A O 1
ATOM 997 N N . ASP A 1 126 ? -3.796 -6.515 -29.168 1.00 97.38 126 ASP A N 1
ATOM 998 C CA . ASP A 1 126 ? -5.117 -5.927 -28.911 1.00 97.38 126 ASP A CA 1
ATOM 999 C C . ASP A 1 126 ? -5.043 -4.666 -28.020 1.00 97.38 126 ASP A C 1
ATOM 1001 O O . ASP A 1 126 ? -6.060 -4.249 -27.454 1.00 97.38 126 ASP A O 1
ATOM 1005 N N . GLN A 1 127 ? -3.841 -4.130 -27.782 1.00 97.62 127 GLN A N 1
ATOM 1006 C CA . GLN A 1 127 ? -3.619 -2.941 -26.955 1.00 97.62 127 GLN A CA 1
ATOM 1007 C C . GLN A 1 127 ? -3.343 -1.710 -27.813 1.00 97.62 127 GLN A C 1
ATOM 1009 O O . GLN A 1 127 ? -2.632 -1.801 -28.811 1.00 97.62 127 GLN A O 1
ATOM 1014 N N . ASP A 1 128 ? -3.843 -0.556 -27.373 1.00 97.38 128 ASP A N 1
ATOM 1015 C CA . ASP A 1 128 ? -3.544 0.722 -28.023 1.00 97.38 128 ASP A CA 1
ATOM 1016 C C . ASP A 1 128 ? -2.083 1.144 -27.775 1.00 97.38 128 ASP A C 1
ATOM 1018 O O . ASP A 1 128 ? -1.461 0.751 -26.782 1.00 97.38 128 ASP A O 1
ATOM 1022 N N . ASP A 1 129 ? -1.540 2.003 -28.643 1.00 95.81 129 ASP A N 1
ATOM 1023 C CA . ASP A 1 129 ? -0.125 2.417 -28.628 1.00 95.81 129 ASP A CA 1
ATOM 1024 C C . ASP A 1 129 ? 0.347 2.986 -27.278 1.00 95.81 129 ASP A C 1
ATOM 1026 O O . ASP A 1 129 ? 1.492 2.785 -26.872 1.00 95.81 129 ASP A O 1
ATOM 1030 N N . PHE A 1 130 ? -0.544 3.659 -26.543 1.00 95.94 130 PHE A N 1
ATOM 1031 C CA . PHE A 1 130 ? -0.243 4.276 -25.247 1.00 95.94 130 PHE A CA 1
ATOM 1032 C C . PHE A 1 130 ? -0.676 3.438 -24.035 1.00 95.94 130 PHE A C 1
ATOM 1034 O O . PHE A 1 130 ? -0.506 3.867 -22.889 1.00 95.94 130 PHE A O 1
ATOM 1041 N N . GLU A 1 131 ? -1.202 2.227 -24.238 1.00 96.25 131 GLU A N 1
ATOM 1042 C CA . GLU A 1 131 ? -1.400 1.296 -23.129 1.00 96.25 131 GLU A CA 1
ATOM 1043 C C . GLU A 1 131 ? -0.052 0.820 -22.587 1.00 96.25 131 GLU A C 1
ATOM 1045 O O . GLU A 1 131 ? 0.855 0.466 -23.337 1.00 96.25 131 GLU A O 1
ATOM 1050 N N . SER A 1 132 ? 0.092 0.765 -21.257 1.00 95.75 132 SER A N 1
ATOM 1051 C CA . SER A 1 132 ? 1.411 0.652 -20.620 1.00 95.75 132 SER A CA 1
ATOM 1052 C C . SER A 1 132 ? 2.253 -0.533 -21.102 1.00 95.75 132 SER A C 1
ATOM 1054 O O . SER A 1 132 ? 3.467 -0.399 -21.199 1.00 95.75 132 SER A O 1
ATOM 1056 N N . ARG A 1 133 ? 1.663 -1.706 -21.381 1.00 95.31 133 ARG A N 1
ATOM 1057 C CA . ARG A 1 133 ? 2.475 -2.845 -21.845 1.00 95.31 133 ARG A CA 1
ATOM 1058 C C . ARG A 1 133 ? 2.875 -2.714 -23.312 1.00 95.31 133 ARG A C 1
ATOM 1060 O O . ARG A 1 133 ? 3.943 -3.211 -23.644 1.00 95.31 133 ARG A O 1
ATOM 1067 N N . CYS A 1 134 ? 2.051 -2.082 -24.148 1.00 96.38 134 CYS A N 1
ATOM 1068 C CA . CYS A 1 134 ? 2.402 -1.770 -25.531 1.00 96.38 134 CYS A CA 1
ATOM 1069 C C . CYS A 1 134 ? 3.487 -0.689 -25.570 1.00 96.38 134 CYS A C 1
ATOM 1071 O O . CYS A 1 134 ? 4.576 -0.935 -26.086 1.00 96.38 134 CYS A O 1
ATOM 1073 N N . LEU A 1 135 ? 3.235 0.443 -24.907 1.00 96.75 135 LEU A N 1
ATOM 1074 C CA . LEU A 1 135 ? 4.133 1.595 -24.867 1.00 96.75 135 LEU A CA 1
ATOM 1075 C C . LEU A 1 135 ? 5.533 1.232 -24.354 1.00 96.75 135 LEU A C 1
ATOM 1077 O O . LEU A 1 135 ? 6.537 1.650 -24.916 1.00 96.75 135 LEU A O 1
ATOM 1081 N N . TRP A 1 136 ? 5.614 0.420 -23.295 1.00 96.88 136 TRP A N 1
ATOM 1082 C CA . TRP A 1 136 ? 6.885 0.047 -22.664 1.00 96.88 136 TRP A CA 1
ATOM 1083 C C . TRP A 1 136 ? 7.443 -1.306 -23.141 1.00 96.88 136 TRP A C 1
ATOM 1085 O O . TRP A 1 136 ? 8.336 -1.862 -22.490 1.00 96.88 136 TRP A O 1
ATOM 1095 N N . LYS A 1 137 ? 6.932 -1.879 -24.241 1.00 96.56 137 LYS A N 1
ATOM 1096 C CA . LYS A 1 137 ? 7.298 -3.240 -24.679 1.00 96.56 137 LYS A CA 1
ATOM 1097 C C . LYS A 1 137 ? 8.802 -3.396 -24.939 1.00 96.56 137 LYS A C 1
ATOM 1099 O O . LYS A 1 137 ? 9.403 -4.342 -24.437 1.00 96.56 137 LYS A O 1
ATOM 1104 N N . ASP A 1 138 ? 9.420 -2.440 -25.631 1.00 97.12 138 ASP A N 1
ATOM 1105 C CA . ASP A 1 138 ? 10.818 -2.548 -26.062 1.00 97.12 138 ASP A CA 1
ATOM 1106 C C . ASP A 1 138 ? 11.773 -2.292 -24.893 1.00 97.12 138 ASP A C 1
ATOM 1108 O O . ASP A 1 138 ? 12.703 -3.066 -24.662 1.00 97.12 138 ASP A O 1
ATOM 1112 N N . VAL A 1 139 ? 11.469 -1.293 -24.055 1.00 98.00 139 VAL A N 1
ATOM 1113 C CA . VAL A 1 139 ? 12.192 -1.050 -22.796 1.00 98.00 139 VAL A CA 1
ATOM 1114 C C . VAL A 1 139 ? 12.159 -2.298 -21.909 1.00 98.00 139 VAL A C 1
ATOM 1116 O O . VAL A 1 139 ? 13.197 -2.760 -21.439 1.00 98.00 139 VAL A O 1
ATOM 1119 N N . THR A 1 140 ? 10.977 -2.881 -21.686 1.00 96.88 140 THR A N 1
ATOM 1120 C CA . THR A 1 140 ? 10.836 -4.049 -20.799 1.00 96.88 140 THR A CA 1
ATOM 1121 C C . THR A 1 140 ? 11.468 -5.318 -21.373 1.00 96.88 140 THR A C 1
ATOM 1123 O O . THR A 1 140 ? 12.028 -6.108 -20.607 1.00 96.88 140 THR A O 1
ATOM 1126 N N . TYR A 1 141 ? 11.436 -5.509 -22.695 1.00 97.62 141 TYR A N 1
ATOM 1127 C CA . TYR A 1 141 ? 12.137 -6.599 -23.371 1.00 97.62 141 TYR A CA 1
ATOM 1128 C C . TYR A 1 141 ? 13.657 -6.482 -23.201 1.00 97.62 141 TYR A C 1
ATOM 1130 O O . TYR A 1 141 ? 14.289 -7.427 -22.721 1.00 97.62 141 TYR A O 1
ATOM 1138 N N . ASN A 1 142 ? 14.228 -5.312 -23.499 1.00 98.25 142 ASN A N 1
ATOM 1139 C CA . ASN A 1 142 ? 15.670 -5.072 -23.405 1.00 98.25 142 ASN A CA 1
ATOM 1140 C C . ASN A 1 142 ? 16.178 -5.191 -21.956 1.00 98.25 142 ASN A C 1
ATOM 1142 O O . ASN A 1 142 ? 17.180 -5.861 -21.700 1.00 98.25 142 ASN A O 1
ATOM 1146 N N . LEU A 1 143 ? 15.418 -4.686 -20.973 1.00 97.62 143 LEU A N 1
ATOM 1147 C CA . LEU A 1 143 ? 15.712 -4.901 -19.549 1.00 97.62 143 LEU A CA 1
ATOM 1148 C C . LEU A 1 143 ? 15.736 -6.390 -19.171 1.00 97.62 143 LEU A C 1
ATOM 1150 O O . LEU A 1 143 ? 16.589 -6.820 -18.392 1.00 97.62 143 LEU A O 1
ATOM 1154 N N . LYS A 1 144 ? 14.820 -7.198 -19.720 1.00 97.38 144 LYS A N 1
ATOM 1155 C CA . LYS A 1 144 ? 14.737 -8.638 -19.431 1.00 97.38 144 LYS A CA 1
ATOM 1156 C C . LYS A 1 144 ? 15.956 -9.405 -19.949 1.00 97.38 144 LYS A C 1
ATOM 1158 O O . LYS A 1 144 ? 16.405 -10.329 -19.271 1.00 97.38 144 LYS A O 1
ATOM 1163 N N . ILE A 1 145 ? 16.491 -9.025 -21.109 1.00 97.94 145 ILE A N 1
ATOM 1164 C CA . ILE A 1 145 ? 17.718 -9.614 -21.674 1.00 97.94 145 ILE A CA 1
ATOM 1165 C C . ILE A 1 145 ? 19.001 -8.928 -21.179 1.00 97.94 145 ILE A C 1
ATOM 1167 O O . ILE A 1 145 ? 20.091 -9.345 -21.556 1.00 97.94 145 ILE A O 1
ATOM 1171 N N . ARG A 1 146 ? 18.874 -7.940 -20.279 1.00 97.12 146 ARG A N 1
ATOM 1172 C CA . ARG A 1 146 ? 19.971 -7.158 -19.684 1.00 97.12 146 ARG A CA 1
ATOM 1173 C C . ARG A 1 146 ? 20.754 -6.301 -20.689 1.00 97.12 146 ARG A C 1
ATOM 1175 O O . ARG A 1 146 ? 21.908 -5.974 -20.426 1.00 97.12 146 ARG A O 1
ATOM 1182 N N . ASP A 1 147 ? 20.121 -5.904 -21.789 1.00 97.56 147 ASP A N 1
ATOM 1183 C CA . ASP A 1 147 ? 20.668 -4.927 -22.733 1.00 97.56 147 ASP A CA 1
ATOM 1184 C C . ASP A 1 147 ? 20.279 -3.510 -22.282 1.00 97.56 147 ASP A C 1
ATOM 1186 O O . ASP A 1 147 ? 19.170 -3.027 -22.524 1.00 97.56 147 ASP A O 1
ATOM 1190 N N . ILE A 1 148 ? 21.176 -2.874 -21.527 1.00 97.00 148 ILE A N 1
ATOM 1191 C CA . ILE A 1 148 ? 20.915 -1.577 -20.890 1.00 97.00 148 ILE A CA 1
ATOM 1192 C C . ILE A 1 148 ? 20.957 -0.430 -21.902 1.00 97.00 148 ILE A C 1
ATOM 1194 O O . ILE A 1 148 ? 20.167 0.513 -21.789 1.00 97.00 148 ILE A O 1
ATOM 1198 N N . ASP A 1 149 ? 21.828 -0.521 -22.904 1.00 97.50 149 ASP A N 1
ATOM 1199 C CA . ASP A 1 149 ? 21.966 0.510 -23.929 1.00 97.50 149 ASP A CA 1
ATOM 1200 C C . ASP A 1 149 ? 20.720 0.532 -24.819 1.00 97.50 149 ASP A C 1
ATOM 1202 O O . ASP A 1 149 ? 20.110 1.589 -25.003 1.00 97.50 149 ASP A O 1
ATOM 1206 N N . ALA A 1 150 ? 20.249 -0.639 -25.267 1.00 97.50 150 ALA A N 1
ATOM 1207 C CA . ALA A 1 150 ? 19.015 -0.742 -26.043 1.00 97.50 150 ALA A CA 1
ATOM 1208 C C . ALA A 1 150 ? 17.772 -0.352 -25.226 1.00 97.50 150 ALA A C 1
ATOM 1210 O O . ALA A 1 150 ? 16.862 0.296 -25.747 1.00 97.50 150 ALA A O 1
ATOM 1211 N N . ALA A 1 151 ? 17.718 -0.698 -23.933 1.00 97.50 151 ALA A N 1
ATOM 1212 C CA . ALA A 1 151 ? 16.632 -0.258 -23.055 1.00 97.50 151 ALA A CA 1
ATOM 1213 C C . ALA A 1 151 ? 16.601 1.271 -22.902 1.00 97.50 151 ALA A C 1
ATOM 1215 O O . ALA A 1 151 ? 15.522 1.859 -22.875 1.00 97.50 151 ALA A O 1
ATOM 1216 N N . THR A 1 152 ? 17.772 1.910 -22.821 1.00 96.69 152 THR A N 1
ATOM 1217 C CA . THR A 1 152 ? 17.900 3.370 -22.728 1.00 96.69 152 THR A CA 1
ATOM 1218 C C . THR A 1 152 ? 17.486 4.040 -24.035 1.00 96.69 152 THR A C 1
ATOM 1220 O O . THR A 1 152 ? 16.696 4.980 -24.003 1.00 96.69 152 THR A O 1
ATOM 1223 N N . ALA A 1 153 ? 17.939 3.517 -25.178 1.00 96.75 153 ALA A N 1
ATOM 1224 C CA . ALA A 1 153 ? 17.571 4.026 -26.497 1.00 96.75 153 ALA A CA 1
ATOM 1225 C C . ALA A 1 153 ? 16.059 3.920 -26.776 1.00 96.75 153 ALA A C 1
ATOM 1227 O O . ALA A 1 153 ? 15.487 4.811 -27.395 1.00 96.75 153 ALA A O 1
ATOM 1228 N N . ALA A 1 154 ? 15.397 2.873 -26.275 1.00 95.62 154 ALA A N 1
ATOM 1229 C CA . ALA A 1 154 ? 13.947 2.695 -26.385 1.00 95.62 154 ALA A CA 1
ATOM 1230 C C . ALA A 1 154 ? 13.127 3.573 -25.412 1.00 95.62 154 ALA A C 1
ATOM 1232 O O . ALA A 1 154 ? 11.900 3.533 -25.433 1.00 95.62 154 ALA A O 1
ATOM 1233 N N . LYS A 1 155 ? 13.778 4.334 -24.520 1.00 89.75 155 LYS A N 1
ATOM 1234 C CA . LYS A 1 155 ? 13.144 5.168 -23.483 1.00 89.75 155 LYS A CA 1
ATOM 1235 C C . LYS A 1 155 ? 12.988 6.641 -23.923 1.00 89.75 155 LYS A C 1
ATOM 1237 O O . LYS A 1 155 ? 13.069 7.541 -23.074 1.00 89.75 155 LYS A O 1
ATOM 1242 N N . HIS A 1 156 ? 12.807 6.874 -25.222 1.00 62.94 156 HIS A N 1
ATOM 1243 C CA . HIS A 1 156 ? 12.647 8.178 -25.876 1.00 62.94 156 HIS A CA 1
ATOM 1244 C C . HIS A 1 156 ? 11.314 8.242 -26.617 1.00 62.94 156 HIS A C 1
ATOM 1246 O O . HIS A 1 156 ? 10.703 9.331 -26.577 1.00 62.94 156 HIS A O 1
#

Organism: NCBI:txid237442

Sequence (156 aa):
LYLYFSLTGCVTCLDHDEHYILTFPNGYGRSILTVPWIELGGECSISCSKTGYNASIVFHTKPFYGGKKHRVTAEIFSPNDKKPFCSIEGEWNGVMYAKYSTGENAVFIDTKKMPTIKKKVRKLEDQDDFESRCLWKDVTYNLKIRDIDAATAAKH

InterPro domains:
  IPR000648 Oxysterol-binding protein [PF01237]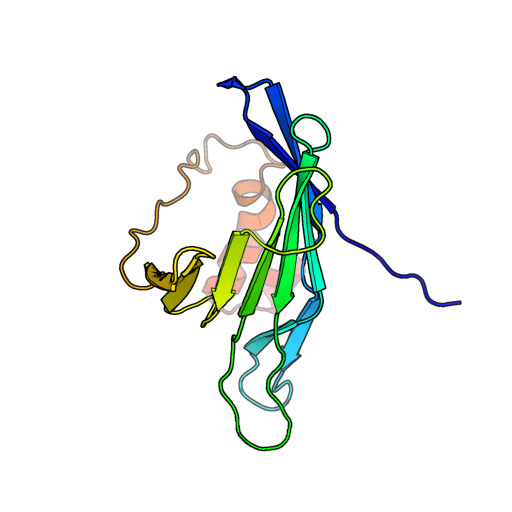 (10-138)
  IPR000648 Oxysterol-binding protein [PTHR10972] (5-156)
  IPR037239 Oxysterol-binding protein superfamily [SSF144000] (10-156)

Secondary structure (DSSP, 8-state):
-------EEEEEEGGGTEEEEEEPPEEEEE-TTSS-EEEEEEEEEEEETTT--EEEEEEPPPPSSS--SSEEEEEEE-TT-SS-SEEEEEETTSEEEEEETTS-EEEEEETTTS---PPP---GGGS-TTSHHHHTHHHHHHHHHT-HHHHHHT--

Radius of gyration: 20.62 Å; chains: 1; bounding box: 49×44×55 Å

pLDDT: mean 92.61, std 11.9, range [26.53, 98.62]